Protein AF-U1MNY0-F1 (afdb_monomer_lite)

Foldseek 3Di:
DPLVVVLVVLVVVLVVVVVVLVVVVVVLQVVQQVDWALDQVVNVVVQVVSCVVSVDQFKDKDKDKDWDWDFDDDPDDDDDDPPDDRTDTIIGIHMDIGGDVVSSVVVSVVSPPPPPPDPPPDDDDDDDDDDD

Sequence (132 aa):
MRSSLLKEQAEKRIAQDLDTTEEDLMDAVDQLGDRSFASEEDATEAAAEWLADHDEHCFEIDTDVVETDEKKSRDSPGRLPKDWEPYKTVYKITVTVQRDEEAIETRKQRKSCFVLITTLTHTPTSGVVKMS

Structure (mmCIF, N/CA/C/O backbone):
data_AF-U1MNY0-F1
#
_entry.id   AF-U1MNY0-F1
#
loop_
_atom_site.group_PDB
_atom_site.id
_atom_site.type_symbol
_atom_site.label_atom_id
_atom_site.label_alt_id
_atom_site.label_comp_id
_atom_site.label_asym_id
_atom_site.label_entity_id
_atom_site.label_seq_id
_atom_site.pdbx_PDB_ins_code
_atom_site.Cartn_x
_atom_site.Cartn_y
_atom_site.Cartn_z
_atom_site.occupancy
_atom_site.B_iso_or_equiv
_atom_site.auth_seq_id
_atom_site.auth_comp_id
_atom_site.auth_asym_id
_atom_site.auth_atom_id
_atom_site.pdbx_PDB_model_num
ATOM 1 N N . MET A 1 1 ? -18.973 4.341 37.067 1.00 50.47 1 MET A N 1
ATOM 2 C CA . MET A 1 1 ? -18.396 4.837 35.799 1.00 50.47 1 MET A CA 1
ATOM 3 C C . MET A 1 1 ? -17.542 3.742 35.160 1.00 50.47 1 MET A C 1
ATOM 5 O O . MET A 1 1 ? -16.340 3.723 35.353 1.00 50.47 1 MET A O 1
ATOM 9 N N . ARG A 1 2 ? -18.157 2.761 34.486 1.00 56.03 2 ARG A N 1
ATOM 10 C CA . ARG A 1 2 ? -17.430 1.686 33.769 1.00 56.03 2 ARG A CA 1
ATOM 11 C C . ARG A 1 2 ? -17.539 1.810 32.245 1.00 56.03 2 ARG A C 1
ATOM 13 O O . ARG A 1 2 ? -16.803 1.155 31.527 1.00 56.03 2 ARG A O 1
ATOM 20 N N . SER A 1 3 ? -18.441 2.672 31.773 1.00 57.56 3 SER A N 1
ATOM 21 C CA . SER A 1 3 ? -18.741 2.840 30.351 1.00 57.56 3 SER A CA 1
ATOM 22 C C . SER A 1 3 ? -17.744 3.738 29.618 1.00 57.56 3 SER A C 1
ATOM 24 O O . SER A 1 3 ? -17.539 3.542 28.429 1.00 57.56 3 SER A O 1
ATOM 26 N N . SER A 1 4 ? -17.123 4.704 30.303 1.00 59.91 4 SER A N 1
ATOM 27 C CA . SER A 1 4 ? -16.133 5.613 29.707 1.00 59.91 4 SER A CA 1
ATOM 28 C C . SER A 1 4 ? -14.834 4.883 29.359 1.00 59.91 4 SER A C 1
ATOM 30 O O . SER A 1 4 ? -14.411 4.908 28.212 1.00 59.91 4 SER A O 1
ATOM 32 N N . LEU A 1 5 ? -14.301 4.104 30.306 1.00 62.81 5 LEU A N 1
ATOM 33 C CA . LEU A 1 5 ? -13.069 3.327 30.117 1.00 62.81 5 LEU A CA 1
ATOM 34 C C . LEU A 1 5 ? -13.171 2.290 28.987 1.00 62.81 5 LEU A C 1
ATOM 36 O O . LEU A 1 5 ? -12.207 2.078 28.258 1.00 62.81 5 LEU A O 1
ATOM 40 N N . LEU A 1 6 ? -14.333 1.644 28.829 1.00 65.00 6 LEU A N 1
ATOM 41 C CA . LEU A 1 6 ? -14.560 0.687 27.738 1.00 65.00 6 LEU A CA 1
ATOM 42 C C . LEU A 1 6 ? -14.586 1.378 26.371 1.00 65.00 6 LEU A C 1
ATOM 44 O O . LEU A 1 6 ? -14.104 0.810 25.393 1.00 65.00 6 LEU A O 1
ATOM 48 N N . LYS A 1 7 ? -15.122 2.601 26.313 1.00 63.09 7 LYS A N 1
ATOM 49 C CA . LYS A 1 7 ? -15.196 3.390 25.084 1.00 63.09 7 LYS A CA 1
ATOM 50 C C . LYS A 1 7 ? -13.804 3.856 24.649 1.00 63.09 7 LYS A C 1
ATOM 52 O O . LYS A 1 7 ? -13.407 3.573 23.526 1.00 63.09 7 LYS A O 1
ATOM 57 N N . GLU A 1 8 ? -13.018 4.398 25.578 1.00 69.50 8 GLU A N 1
ATOM 58 C CA . GLU A 1 8 ? -11.641 4.845 25.317 1.00 69.50 8 GLU A CA 1
ATOM 59 C C . GLU A 1 8 ? -10.730 3.701 24.830 1.00 69.50 8 GLU A C 1
ATOM 61 O O . GLU A 1 8 ? -9.919 3.878 23.919 1.00 69.50 8 GLU A O 1
ATOM 66 N N . GLN A 1 9 ? -10.870 2.498 25.401 1.00 72.75 9 GLN A N 1
ATOM 67 C CA . GLN A 1 9 ? -10.103 1.329 24.956 1.00 72.75 9 GLN A CA 1
ATOM 68 C C . GLN A 1 9 ? -10.522 0.835 23.567 1.00 72.75 9 GLN A C 1
ATOM 70 O O . GLN A 1 9 ? -9.669 0.394 22.795 1.00 72.75 9 GLN A O 1
ATOM 75 N N . ALA A 1 10 ? -11.816 0.895 23.241 1.00 69.31 10 ALA A N 1
ATOM 76 C CA . ALA A 1 10 ? -12.310 0.531 21.918 1.00 69.31 10 ALA A CA 1
ATOM 77 C C . ALA A 1 10 ? -11.832 1.529 20.852 1.00 69.31 10 ALA A C 1
ATOM 79 O O . ALA A 1 10 ? -11.368 1.113 19.795 1.00 69.31 10 ALA A O 1
ATOM 80 N N . GLU A 1 11 ? -11.871 2.828 21.154 1.00 73.00 11 GLU A N 1
ATOM 81 C CA . GLU A 1 11 ? -11.394 3.889 20.260 1.00 73.00 11 GLU A CA 1
ATOM 82 C C . GLU A 1 11 ? -9.895 3.765 19.977 1.00 73.00 11 GLU A C 1
ATOM 84 O O . GLU A 1 11 ? -9.494 3.812 18.815 1.00 73.00 11 GLU A O 1
ATOM 89 N N . LYS A 1 12 ? -9.075 3.510 21.007 1.00 76.25 12 LYS A N 1
ATOM 90 C CA . LYS A 1 12 ? -7.637 3.259 20.822 1.00 76.25 12 LYS A CA 1
ATOM 91 C C . LYS A 1 12 ? -7.351 2.046 19.945 1.00 76.25 12 LYS A C 1
ATOM 93 O O . LYS A 1 12 ? -6.463 2.114 19.106 1.00 76.25 12 LYS A O 1
ATOM 98 N N . ARG A 1 13 ? -8.084 0.944 20.136 1.00 77.19 13 ARG A N 1
ATOM 99 C CA . ARG A 1 13 ? -7.906 -0.261 19.314 1.00 77.19 13 ARG A CA 1
ATOM 100 C C . ARG A 1 13 ? -8.268 -0.012 17.859 1.00 77.19 13 ARG A C 1
ATOM 102 O O . ARG A 1 13 ? -7.564 -0.495 16.995 1.00 77.19 13 ARG A O 1
ATOM 109 N N . ILE A 1 14 ? -9.337 0.737 17.595 1.00 76.00 14 ILE A N 1
ATOM 110 C CA . ILE A 1 14 ? -9.735 1.078 16.224 1.00 76.00 14 ILE A CA 1
ATOM 111 C C . ILE A 1 14 ? -8.697 1.991 15.570 1.00 76.00 14 ILE A C 1
ATOM 113 O O . ILE A 1 14 ? -8.370 1.781 14.415 1.00 76.00 14 ILE A O 1
ATOM 117 N N . ALA A 1 15 ? -8.163 2.974 16.299 1.00 77.88 15 ALA A N 1
ATOM 118 C CA . ALA A 1 15 ? -7.110 3.836 15.769 1.00 77.88 15 ALA A CA 1
ATOM 119 C C . ALA A 1 15 ? -5.836 3.045 15.434 1.00 77.88 15 ALA A C 1
ATOM 121 O O . ALA A 1 15 ? -5.279 3.237 14.366 1.00 77.88 15 ALA A O 1
ATOM 122 N N . GLN A 1 16 ? -5.416 2.134 16.318 1.00 82.50 16 GLN A N 1
ATOM 123 C CA . GLN A 1 16 ? -4.242 1.292 16.081 1.00 82.50 16 GLN A CA 1
ATOM 124 C C . GLN A 1 16 ? -4.449 0.307 14.922 1.00 82.50 16 GLN A C 1
ATOM 126 O O . GLN A 1 16 ? -3.541 0.110 14.135 1.00 82.50 16 GLN A O 1
ATOM 131 N N . ASP A 1 17 ? -5.642 -0.278 14.805 1.00 81.44 17 ASP A N 1
ATOM 132 C CA . ASP A 1 17 ? -6.023 -1.153 13.688 1.00 81.44 17 ASP A CA 1
ATOM 133 C C . ASP A 1 17 ? -5.928 -0.407 12.346 1.00 81.44 17 ASP A C 1
ATOM 135 O O . ASP A 1 17 ? -5.346 -0.926 11.409 1.00 81.44 17 ASP A O 1
ATOM 139 N N . LEU A 1 18 ? -6.415 0.840 12.281 1.00 79.44 18 LEU A N 1
ATOM 140 C CA . LEU A 1 18 ? -6.321 1.681 11.079 1.00 79.44 18 LEU A CA 1
ATOM 141 C C . LEU A 1 18 ? -4.884 2.093 10.740 1.00 79.44 18 LEU A C 1
ATOM 143 O O . LEU A 1 18 ? -4.549 2.188 9.567 1.00 79.44 18 LEU A O 1
ATOM 147 N N . ASP A 1 19 ? -4.065 2.375 11.751 1.00 82.69 19 ASP A N 1
ATOM 148 C CA . ASP A 1 19 ? -2.655 2.738 11.577 1.00 82.69 19 ASP A CA 1
ATOM 149 C C . ASP A 1 19 ? -1.866 1.560 10.993 1.00 82.69 19 ASP A C 1
ATOM 151 O O . ASP A 1 19 ? -1.229 1.701 9.958 1.00 82.69 19 ASP A O 1
ATOM 155 N N . THR A 1 20 ? -2.026 0.366 11.574 1.00 85.06 20 THR A N 1
ATOM 156 C CA . THR A 1 20 ? -1.392 -0.856 11.064 1.00 85.06 20 THR A CA 1
ATOM 157 C C . THR A 1 20 ? -1.873 -1.208 9.658 1.00 85.06 20 THR A C 1
ATOM 159 O O . THR A 1 20 ? -1.051 -1.500 8.802 1.00 85.06 20 THR A O 1
ATOM 162 N N . THR A 1 21 ? -3.180 -1.134 9.385 1.00 82.38 21 THR A N 1
ATOM 163 C CA . THR A 1 21 ? -3.699 -1.375 8.029 1.00 82.38 21 THR A CA 1
ATOM 164 C C . THR A 1 21 ? -3.140 -0.379 7.013 1.00 82.38 21 THR A C 1
ATOM 166 O O . THR A 1 21 ? -2.833 -0.767 5.892 1.00 82.38 21 THR A O 1
ATOM 169 N N . GLU A 1 22 ? -2.994 0.895 7.384 1.00 82.38 22 GLU A N 1
ATOM 170 C CA . GLU A 1 22 ? -2.383 1.897 6.509 1.00 82.38 22 GLU A CA 1
ATOM 171 C C . GLU A 1 22 ? -0.906 1.587 6.231 1.00 82.38 22 GLU A C 1
ATOM 173 O O . GLU A 1 22 ? -0.488 1.677 5.079 1.00 82.38 22 GLU A O 1
ATOM 178 N N . GLU A 1 23 ? -0.136 1.189 7.248 1.00 85.12 23 GLU A N 1
ATOM 179 C CA . GLU A 1 23 ? 1.258 0.762 7.069 1.00 85.12 23 GLU A CA 1
ATOM 180 C C . GLU A 1 23 ? 1.362 -0.459 6.138 1.00 85.12 23 GLU A C 1
ATOM 182 O O . GLU A 1 23 ? 2.121 -0.413 5.173 1.00 85.12 23 GLU A O 1
ATOM 187 N N . ASP A 1 24 ? 0.555 -1.506 6.356 1.00 86.56 24 ASP A N 1
ATOM 188 C CA . ASP A 1 24 ? 0.513 -2.695 5.489 1.00 86.56 24 ASP A CA 1
ATOM 189 C C . ASP A 1 24 ? 0.160 -2.333 4.032 1.00 86.56 24 ASP A C 1
ATOM 191 O O . ASP A 1 24 ? 0.775 -2.846 3.093 1.00 86.56 24 ASP A O 1
ATOM 195 N N . LEU A 1 25 ? -0.794 -1.414 3.826 1.00 84.00 25 LEU A N 1
ATOM 196 C CA . LEU A 1 25 ? -1.143 -0.911 2.495 1.00 84.00 25 LEU A CA 1
ATOM 197 C C . LEU A 1 25 ? 0.030 -0.160 1.858 1.00 84.00 25 LEU A C 1
ATOM 199 O O . LEU A 1 25 ? 0.336 -0.405 0.695 1.00 84.00 25 LEU A O 1
ATOM 203 N N . MET A 1 26 ? 0.712 0.722 2.593 1.00 83.69 26 MET A N 1
ATOM 204 C CA . MET A 1 26 ? 1.880 1.447 2.077 1.00 83.69 26 MET A CA 1
ATOM 205 C C . MET A 1 26 ? 3.023 0.499 1.691 1.00 83.69 26 MET A C 1
ATOM 207 O O . MET A 1 26 ? 3.619 0.678 0.630 1.00 83.69 26 MET A O 1
ATOM 211 N N . ASP A 1 27 ? 3.295 -0.529 2.496 1.00 87.31 27 ASP A N 1
ATOM 212 C CA . ASP A 1 27 ? 4.285 -1.569 2.187 1.00 87.31 27 ASP A CA 1
ATOM 213 C C . ASP A 1 27 ? 3.891 -2.382 0.940 1.00 87.31 27 ASP A C 1
ATOM 215 O O . ASP A 1 27 ? 4.733 -2.718 0.102 1.00 87.31 27 ASP A O 1
ATOM 219 N N . ALA A 1 28 ? 2.606 -2.706 0.777 1.00 84.94 28 ALA A N 1
ATOM 220 C CA . ALA A 1 28 ? 2.102 -3.387 -0.414 1.00 84.94 28 ALA A CA 1
ATOM 221 C C . ALA A 1 28 ? 2.199 -2.501 -1.670 1.00 84.94 28 ALA A C 1
ATOM 223 O O . ALA A 1 28 ? 2.570 -2.990 -2.741 1.00 84.94 28 ALA A O 1
ATOM 224 N N . VAL A 1 29 ? 1.927 -1.199 -1.534 1.00 85.75 29 VAL A N 1
ATOM 225 C CA . VAL A 1 29 ? 2.085 -0.201 -2.600 1.00 85.75 29 VAL A CA 1
ATOM 226 C C . VAL A 1 29 ? 3.546 -0.054 -3.013 1.00 85.75 29 VAL A C 1
ATOM 228 O O . VAL A 1 29 ? 3.829 -0.042 -4.209 1.00 85.75 29 VAL A O 1
ATOM 231 N N . ASP A 1 30 ? 4.480 0.011 -2.063 1.00 85.00 30 ASP A N 1
ATOM 232 C CA . ASP A 1 30 ? 5.916 0.103 -2.359 1.00 85.00 30 ASP A CA 1
ATOM 233 C C . ASP A 1 30 ? 6.394 -1.128 -3.147 1.00 85.00 30 ASP A C 1
ATOM 235 O O . ASP A 1 30 ? 7.020 -1.008 -4.203 1.00 85.00 30 ASP A O 1
ATOM 239 N N . GLN A 1 31 ? 5.971 -2.324 -2.722 1.00 86.62 31 GLN A N 1
ATOM 240 C CA . GLN A 1 31 ? 6.253 -3.575 -3.430 1.00 86.62 31 GLN A CA 1
ATOM 241 C C . GLN A 1 31 ? 5.642 -3.641 -4.835 1.00 86.62 31 GLN A C 1
ATOM 243 O O . GLN A 1 31 ? 6.177 -4.347 -5.697 1.00 86.62 31 GLN A O 1
ATOM 248 N N . LEU A 1 32 ? 4.513 -2.968 -5.069 1.00 85.88 32 LEU A N 1
ATOM 249 C CA . LEU A 1 32 ? 3.892 -2.873 -6.387 1.00 85.88 32 LEU A CA 1
ATOM 250 C C . LEU A 1 32 ? 4.607 -1.836 -7.266 1.00 85.88 32 LEU A C 1
ATOM 252 O O . LEU A 1 32 ? 4.846 -2.104 -8.441 1.00 85.88 32 LEU A O 1
ATOM 256 N N . GLY A 1 33 ? 5.000 -0.694 -6.696 1.00 80.81 33 GLY A N 1
ATOM 257 C CA . GLY A 1 33 ? 5.687 0.398 -7.392 1.00 80.81 33 GLY A CA 1
ATOM 258 C C . GLY A 1 33 ? 7.146 0.100 -7.758 1.00 80.81 33 GLY A C 1
ATOM 259 O O . GLY A 1 33 ? 7.663 0.649 -8.737 1.00 80.81 33 GLY A O 1
ATOM 260 N N . ASP A 1 34 ? 7.814 -0.798 -7.027 1.00 85.88 34 ASP A N 1
ATOM 261 C CA . ASP A 1 34 ? 9.149 -1.292 -7.396 1.00 85.88 34 ASP A CA 1
ATOM 262 C C . ASP A 1 34 ? 9.102 -2.172 -8.661 1.00 85.88 34 ASP A C 1
ATOM 264 O O . ASP A 1 34 ? 10.071 -2.263 -9.425 1.00 85.88 34 ASP A O 1
ATOM 268 N N . ARG A 1 35 ? 7.938 -2.771 -8.956 1.00 84.69 35 ARG A N 1
ATOM 269 C CA . ARG A 1 35 ? 7.738 -3.556 -10.178 1.00 84.69 35 ARG A CA 1
ATOM 270 C C . ARG A 1 35 ? 7.639 -2.627 -11.383 1.00 84.69 35 ARG A C 1
ATOM 272 O O . ARG A 1 35 ? 6.947 -1.613 -11.385 1.00 84.69 35 ARG A O 1
ATOM 279 N N . SER A 1 36 ? 8.343 -3.008 -12.444 1.00 85.81 36 SER A N 1
ATOM 280 C CA . SER A 1 36 ? 8.262 -2.345 -13.742 1.00 85.81 36 SER A CA 1
ATOM 281 C C . SER A 1 36 ? 7.751 -3.327 -14.781 1.00 85.81 36 SER A C 1
ATOM 283 O O . SER A 1 36 ? 8.244 -4.452 -14.886 1.00 85.81 36 SER A O 1
ATOM 285 N N . PHE A 1 37 ? 6.769 -2.881 -15.548 1.00 87.19 37 PHE A N 1
ATOM 286 C CA . PHE A 1 37 ? 6.098 -3.671 -16.563 1.00 87.19 37 PHE A CA 1
ATOM 287 C C . PHE A 1 37 ? 6.588 -3.247 -17.946 1.00 87.19 37 PHE A C 1
ATOM 289 O O . PHE A 1 37 ? 6.968 -2.094 -18.182 1.00 87.19 37 PHE A O 1
ATOM 296 N N . ALA A 1 38 ? 6.614 -4.204 -18.871 1.00 85.00 38 ALA A N 1
ATOM 297 C CA . ALA A 1 38 ? 7.045 -3.955 -20.244 1.00 85.00 38 ALA A CA 1
ATOM 298 C C . ALA A 1 38 ? 5.942 -3.308 -21.099 1.00 85.00 38 ALA A C 1
ATOM 300 O O . ALA A 1 38 ? 6.235 -2.797 -22.179 1.00 85.00 38 ALA A O 1
ATOM 301 N N . SER A 1 39 ? 4.690 -3.345 -20.634 1.00 85.81 39 SER A N 1
ATOM 302 C CA . SER A 1 39 ? 3.524 -2.813 -21.335 1.00 85.81 39 SER A CA 1
ATOM 303 C C . SER A 1 39 ? 2.507 -2.224 -20.354 1.00 85.81 39 SER A C 1
ATOM 305 O O . SER A 1 39 ? 2.437 -2.652 -19.203 1.00 85.81 39 SER A O 1
ATOM 307 N N . GLU A 1 40 ? 1.716 -1.261 -20.825 1.00 87.44 40 GLU A N 1
ATOM 308 C CA . GLU A 1 40 ? 0.641 -0.615 -20.063 1.00 87.44 40 GLU A CA 1
ATOM 309 C C . GLU A 1 40 ? -0.462 -1.604 -19.656 1.00 87.44 40 GLU A C 1
ATOM 311 O O . GLU A 1 40 ? -0.961 -1.553 -18.534 1.00 87.44 40 GLU A O 1
ATOM 316 N N . GLU A 1 41 ? -0.819 -2.528 -20.552 1.00 88.62 41 GLU A N 1
ATOM 317 C CA . GLU A 1 41 ? -1.885 -3.514 -20.329 1.00 88.62 41 GLU A CA 1
ATOM 318 C C . GLU A 1 41 ? -1.541 -4.459 -19.166 1.00 88.62 41 GLU A C 1
ATOM 320 O O . GLU A 1 41 ? -2.362 -4.682 -18.283 1.00 88.62 41 GLU A O 1
ATOM 325 N N . ASP A 1 42 ? -0.288 -4.915 -19.114 1.00 89.12 42 ASP A N 1
ATOM 326 C CA . ASP A 1 42 ? 0.268 -5.771 -18.055 1.00 89.12 42 ASP A CA 1
ATOM 327 C C . ASP A 1 42 ? 0.286 -5.043 -16.698 1.00 89.12 42 ASP A C 1
ATOM 329 O O . ASP A 1 42 ? -0.088 -5.603 -15.668 1.00 89.12 42 ASP A O 1
ATOM 333 N N . ALA A 1 43 ? 0.636 -3.751 -16.702 1.00 87.25 43 ALA A N 1
ATOM 334 C CA . ALA A 1 43 ? 0.573 -2.917 -15.505 1.00 87.25 43 ALA A CA 1
ATOM 335 C C . ALA A 1 43 ? -0.872 -2.685 -15.036 1.00 87.25 43 ALA A C 1
ATOM 337 O O . ALA A 1 43 ? -1.141 -2.695 -13.838 1.00 87.25 43 ALA A O 1
ATOM 338 N N . THR A 1 44 ? -1.808 -2.490 -15.965 1.00 87.94 44 THR A N 1
ATOM 339 C CA . THR A 1 44 ? -3.221 -2.247 -15.644 1.00 87.94 44 THR A CA 1
ATOM 340 C C . THR A 1 44 ? -3.886 -3.503 -15.085 1.00 87.94 44 THR A C 1
ATOM 342 O O . THR A 1 44 ? -4.631 -3.414 -14.112 1.00 87.94 44 THR A O 1
ATOM 345 N N . GLU A 1 45 ? -3.601 -4.677 -15.655 1.00 89.44 45 GLU A N 1
ATOM 346 C CA . GLU A 1 45 ? -4.096 -5.958 -15.139 1.00 89.44 45 GLU A CA 1
ATOM 347 C C . GLU A 1 45 ? -3.575 -6.213 -13.719 1.00 89.44 45 GLU A C 1
ATOM 349 O O . GLU A 1 45 ? -4.368 -6.434 -12.803 1.00 89.44 45 GLU A O 1
ATOM 354 N N . ALA A 1 46 ? -2.265 -6.055 -13.503 1.00 87.94 46 ALA A N 1
ATOM 355 C CA . ALA A 1 46 ? -1.667 -6.209 -12.181 1.00 87.94 46 ALA A CA 1
ATOM 356 C C . ALA A 1 46 ? -2.203 -5.188 -11.158 1.00 87.94 46 ALA A C 1
ATOM 358 O O . ALA A 1 46 ? -2.391 -5.532 -9.990 1.00 87.94 46 ALA A O 1
ATOM 359 N N . ALA A 1 47 ? -2.473 -3.946 -11.578 1.00 87.19 47 ALA A N 1
ATOM 360 C CA . ALA A 1 47 ? -3.086 -2.927 -10.728 1.00 87.19 47 ALA A CA 1
ATOM 361 C C . ALA A 1 47 ? -4.516 -3.311 -10.322 1.00 87.19 47 ALA A C 1
ATOM 363 O O . ALA A 1 47 ? -4.874 -3.200 -9.150 1.00 87.19 47 ALA A O 1
ATOM 364 N N . ALA A 1 48 ? -5.316 -3.813 -11.267 1.00 86.38 48 ALA A N 1
ATOM 365 C CA . ALA A 1 48 ? -6.685 -4.247 -11.012 1.00 86.38 48 ALA A CA 1
ATOM 366 C C . ALA A 1 48 ? -6.744 -5.468 -10.080 1.00 86.38 48 ALA A C 1
ATOM 368 O O . ALA A 1 48 ? -7.577 -5.507 -9.174 1.00 86.38 48 ALA A O 1
ATOM 369 N N . GLU A 1 49 ? -5.854 -6.448 -10.268 1.00 88.50 49 GLU A N 1
ATOM 370 C CA . GLU A 1 49 ? -5.735 -7.595 -9.361 1.00 88.50 49 GLU A CA 1
ATOM 371 C C . GLU A 1 49 ? -5.328 -7.159 -7.951 1.00 88.50 49 GLU A C 1
ATOM 373 O O . GLU A 1 49 ? -5.910 -7.620 -6.970 1.00 88.50 49 GLU A O 1
ATOM 378 N N . TRP A 1 50 ? -4.365 -6.241 -7.844 1.00 88.19 50 TRP A N 1
ATOM 379 C CA . TRP A 1 50 ? -3.915 -5.727 -6.555 1.00 88.19 50 TRP A CA 1
ATOM 380 C C . TRP A 1 50 ? -5.027 -4.965 -5.823 1.00 88.19 50 TRP A C 1
ATOM 382 O O . TRP A 1 50 ? -5.250 -5.215 -4.639 1.00 88.19 50 TRP A O 1
ATOM 392 N N . LEU A 1 51 ? -5.771 -4.109 -6.535 1.00 85.19 51 LEU A N 1
ATOM 393 C CA . LEU A 1 51 ? -6.911 -3.374 -5.985 1.00 85.19 51 LEU A CA 1
ATOM 394 C C . LEU A 1 51 ? -8.010 -4.323 -5.489 1.00 85.19 51 LEU A C 1
ATOM 396 O O . LEU A 1 51 ? -8.576 -4.104 -4.424 1.00 85.19 51 LEU A O 1
ATOM 400 N N . ALA A 1 52 ? -8.289 -5.397 -6.230 1.00 85.00 52 ALA A N 1
ATOM 401 C CA . ALA A 1 52 ? -9.284 -6.390 -5.833 1.00 85.00 52 ALA A CA 1
ATOM 402 C C . ALA A 1 52 ? -8.878 -7.182 -4.575 1.00 85.00 52 ALA A C 1
ATOM 404 O O . ALA A 1 52 ? -9.748 -7.578 -3.799 1.00 85.00 52 ALA A O 1
ATOM 405 N N . ASP A 1 53 ? -7.579 -7.418 -4.374 1.00 83.25 53 ASP A N 1
ATOM 406 C CA . ASP A 1 53 ? -7.042 -8.086 -3.180 1.00 83.25 53 ASP A CA 1
ATOM 407 C C . ASP A 1 53 ? -7.014 -7.151 -1.954 1.00 83.25 53 ASP A C 1
ATOM 409 O O . ASP A 1 53 ? -7.171 -7.610 -0.824 1.00 83.25 53 ASP A O 1
ATOM 413 N N . HIS A 1 54 ? -6.891 -5.837 -2.185 1.00 77.19 54 HIS A N 1
ATOM 414 C CA . HIS A 1 54 ? -6.729 -4.811 -1.149 1.00 77.19 54 HIS A CA 1
ATOM 415 C C . HIS A 1 54 ? -7.949 -3.888 -0.983 1.00 77.19 54 HIS A C 1
ATOM 417 O O . HIS A 1 54 ? -7.795 -2.803 -0.429 1.00 77.19 54 HIS A O 1
ATOM 423 N N . ASP A 1 55 ? -9.154 -4.293 -1.413 1.00 69.31 55 ASP A N 1
ATOM 424 C CA . ASP A 1 55 ? -10.407 -3.533 -1.226 1.00 69.31 55 ASP A CA 1
ATOM 425 C C . ASP A 1 55 ? -10.762 -3.411 0.273 1.00 69.31 55 ASP A C 1
ATOM 427 O O . ASP A 1 55 ? -11.560 -4.157 0.846 1.00 69.31 55 ASP A O 1
ATOM 431 N N . GLU A 1 56 ? -10.104 -2.475 0.952 1.00 69.38 56 GLU A N 1
ATOM 432 C CA . GLU A 1 56 ? -10.309 -2.168 2.358 1.00 69.38 56 GLU A CA 1
ATOM 433 C C . GLU A 1 56 ? -11.404 -1.110 2.485 1.00 69.38 56 GLU A C 1
ATOM 435 O O . GLU A 1 56 ? -11.215 0.062 2.178 1.00 69.38 56 GLU A O 1
ATOM 440 N N . HIS A 1 57 ? -12.551 -1.488 3.051 1.00 63.66 57 HIS A N 1
ATOM 441 C CA . HIS A 1 57 ? -13.713 -0.603 3.197 1.00 63.66 57 HIS A CA 1
ATOM 442 C C . HIS A 1 57 ? -13.475 0.719 3.953 1.00 63.66 57 HIS A C 1
ATOM 444 O O . HIS A 1 57 ? -14.396 1.525 4.014 1.00 63.66 57 HIS A O 1
ATOM 450 N N . CYS A 1 58 ? -12.328 0.919 4.608 1.00 68.62 58 CYS A N 1
ATOM 451 C CA . CYS A 1 58 ? -12.000 2.144 5.348 1.00 68.62 58 CYS A CA 1
ATOM 452 C C . CYS A 1 58 ? -11.064 3.099 4.593 1.00 68.62 58 CYS A C 1
ATOM 454 O O . CYS A 1 58 ? -10.771 4.177 5.116 1.00 68.62 58 CYS A O 1
ATOM 456 N N . PHE A 1 59 ? -10.590 2.709 3.411 1.00 77.19 59 PHE A N 1
ATOM 457 C CA . PHE A 1 59 ? -9.627 3.466 2.627 1.00 77.19 59 PHE A CA 1
ATOM 458 C C . PHE A 1 59 ? -10.097 3.538 1.178 1.00 77.19 59 PHE A C 1
ATOM 460 O O . PHE A 1 59 ? -10.538 2.548 0.604 1.00 77.19 59 PHE A O 1
ATOM 467 N N . GLU A 1 60 ? -10.005 4.722 0.589 1.00 80.12 60 GLU A N 1
ATOM 468 C CA . GLU A 1 60 ? -10.164 4.892 -0.848 1.00 80.12 60 GLU A CA 1
ATOM 469 C C . GLU A 1 60 ? -8.804 4.641 -1.497 1.00 80.12 60 GLU A C 1
ATOM 471 O O . GLU A 1 60 ? -7.808 5.285 -1.151 1.00 80.12 60 GLU A O 1
ATOM 476 N N . ILE A 1 61 ? -8.758 3.664 -2.396 1.00 80.94 61 ILE A N 1
ATOM 477 C CA . ILE A 1 61 ? -7.539 3.233 -3.069 1.00 80.94 61 ILE A CA 1
ATOM 478 C C . ILE A 1 61 ? -7.724 3.478 -4.562 1.00 80.94 61 ILE A C 1
ATOM 480 O O . ILE A 1 61 ? -8.643 2.940 -5.176 1.00 80.94 61 ILE A O 1
ATOM 484 N N . ASP A 1 62 ? -6.839 4.288 -5.131 1.00 81.81 62 ASP A N 1
ATOM 485 C CA . ASP A 1 62 ? -6.816 4.609 -6.556 1.00 81.81 62 ASP A CA 1
ATOM 486 C C . ASP A 1 62 ? -5.493 4.141 -7.169 1.00 81.81 62 ASP A C 1
ATOM 488 O O . ASP A 1 62 ? -4.425 4.356 -6.589 1.00 81.81 62 ASP A O 1
ATOM 492 N N . THR A 1 63 ? -5.560 3.474 -8.320 1.00 83.81 63 THR A N 1
ATOM 493 C CA . THR A 1 63 ? -4.391 2.930 -9.022 1.00 83.81 63 THR A CA 1
ATOM 494 C C . THR A 1 63 ? -4.244 3.584 -10.393 1.00 83.81 63 THR A C 1
ATOM 496 O O . THR A 1 63 ? -5.166 3.508 -11.204 1.00 83.81 63 THR A O 1
ATOM 499 N N . ASP A 1 64 ? -3.069 4.138 -10.684 1.00 85.81 64 ASP A N 1
ATOM 500 C CA . ASP A 1 64 ? -2.748 4.798 -11.953 1.00 85.81 64 ASP A CA 1
ATOM 501 C C . ASP A 1 64 ? -1.463 4.224 -12.567 1.00 85.81 64 ASP A C 1
ATOM 503 O O . ASP A 1 64 ? -0.474 3.980 -11.867 1.00 85.81 64 ASP A O 1
ATOM 507 N N . VAL A 1 65 ? -1.473 3.995 -13.883 1.00 89.31 65 VAL A N 1
ATOM 508 C CA . VAL A 1 65 ? -0.322 3.467 -14.626 1.00 89.31 65 VAL A CA 1
ATOM 509 C C . VAL A 1 65 ? 0.430 4.617 -15.281 1.00 89.31 65 VAL A C 1
ATOM 511 O O . VAL A 1 65 ? -0.063 5.267 -16.199 1.00 89.31 65 VAL A O 1
ATOM 514 N N . VAL A 1 66 ? 1.673 4.819 -14.849 1.00 86.69 66 VAL A N 1
ATOM 515 C CA . VAL A 1 66 ? 2.540 5.894 -15.330 1.00 86.69 66 VAL A CA 1
ATOM 516 C C . VAL A 1 66 ? 3.632 5.326 -16.233 1.00 86.69 66 VAL A C 1
ATOM 518 O O . VAL A 1 66 ? 4.437 4.483 -15.826 1.00 86.69 66 VAL A O 1
ATOM 521 N N . GLU A 1 67 ? 3.698 5.829 -17.465 1.00 88.88 67 GLU A N 1
ATOM 522 C CA . GLU A 1 67 ? 4.821 5.592 -18.375 1.00 88.88 67 GLU A CA 1
ATOM 523 C C . GLU A 1 67 ? 6.058 6.367 -17.894 1.00 88.88 67 GLU A C 1
ATOM 525 O O . GLU A 1 67 ? 6.013 7.580 -17.669 1.00 88.88 67 GLU A O 1
ATOM 530 N N . THR A 1 68 ? 7.185 5.677 -17.716 1.00 82.56 68 THR A N 1
ATOM 531 C CA . THR A 1 68 ? 8.432 6.283 -17.246 1.00 82.56 68 THR A CA 1
ATOM 532 C C . THR A 1 68 ? 9.659 5.711 -17.948 1.00 82.56 68 THR A C 1
ATOM 534 O O . THR A 1 68 ? 9.730 4.529 -18.275 1.00 82.56 68 THR A O 1
ATOM 537 N N . ASP A 1 69 ? 10.668 6.549 -18.164 1.00 82.94 69 ASP A N 1
ATOM 538 C CA . ASP A 1 69 ? 11.929 6.143 -18.775 1.00 82.94 69 ASP A CA 1
ATOM 539 C C . ASP A 1 69 ? 12.966 5.782 -17.707 1.00 82.94 69 ASP A C 1
ATOM 541 O O . ASP A 1 69 ? 13.527 6.640 -17.019 1.00 82.94 69 ASP A O 1
ATOM 545 N N . GLU A 1 70 ? 13.286 4.495 -17.592 1.00 77.69 70 GLU A N 1
ATOM 546 C CA . GLU A 1 70 ? 14.287 4.017 -16.648 1.00 77.69 70 GLU A CA 1
ATOM 547 C C . GLU A 1 70 ? 15.667 3.929 -17.305 1.00 77.69 70 GLU A C 1
ATOM 549 O O . GLU A 1 70 ? 15.859 3.356 -18.385 1.00 77.69 70 GLU A O 1
ATOM 554 N N . LYS A 1 71 ? 16.672 4.487 -16.624 1.00 76.00 71 LYS A N 1
ATOM 555 C CA . LYS A 1 71 ? 18.057 4.439 -17.085 1.00 76.00 71 LYS A CA 1
ATOM 556 C C . LYS A 1 71 ? 18.593 3.015 -16.967 1.00 76.00 71 LYS A C 1
ATOM 558 O O . LYS A 1 71 ? 18.746 2.496 -15.862 1.00 76.00 71 LYS A O 1
ATOM 563 N N . LYS A 1 72 ? 18.975 2.404 -18.090 1.00 68.00 72 LYS A N 1
ATOM 564 C CA . LYS A 1 72 ? 19.633 1.090 -18.075 1.00 68.00 72 LYS A CA 1
ATOM 565 C C . LYS A 1 72 ? 20.963 1.180 -17.322 1.00 68.00 72 LYS A C 1
ATOM 567 O O . LYS A 1 72 ? 21.882 1.889 -17.747 1.00 68.00 72 LYS A O 1
ATOM 572 N N . SER A 1 73 ? 21.072 0.444 -16.214 1.00 55.91 73 SER A N 1
ATOM 573 C CA . SER A 1 73 ? 22.346 0.272 -15.514 1.00 55.91 73 SER A CA 1
ATOM 574 C C . SER A 1 73 ? 23.289 -0.592 -16.355 1.00 55.91 73 SER A C 1
ATOM 576 O O . SER A 1 73 ? 22.870 -1.538 -17.023 1.00 55.91 73 SER A O 1
ATOM 578 N N . ARG A 1 74 ? 24.566 -0.207 -16.402 1.00 59.41 74 ARG A N 1
ATOM 579 C CA . ARG A 1 74 ? 25.548 -0.737 -17.355 1.00 59.41 74 ARG A CA 1
ATOM 580 C C . ARG A 1 74 ? 26.335 -1.872 -16.708 1.00 59.41 74 ARG A C 1
ATOM 582 O O . ARG A 1 74 ? 27.225 -1.611 -15.908 1.00 59.41 74 ARG A O 1
ATOM 589 N N . ASP A 1 75 ? 26.069 -3.107 -17.115 1.00 56.06 75 ASP A N 1
ATOM 590 C CA . ASP A 1 75 ? 26.713 -4.286 -16.514 1.00 56.06 75 ASP A CA 1
ATOM 591 C C . ASP A 1 75 ? 28.148 -4.546 -17.026 1.00 56.06 75 ASP A C 1
ATOM 593 O O . ASP A 1 75 ? 28.857 -5.409 -16.524 1.00 56.06 75 ASP A O 1
ATOM 597 N N . SER A 1 76 ? 28.628 -3.810 -18.041 1.00 52.78 76 SER A N 1
ATOM 598 C CA . SER A 1 76 ? 29.922 -4.110 -18.680 1.00 52.78 76 SER A CA 1
ATOM 599 C C . SER A 1 76 ? 30.878 -2.908 -18.827 1.00 52.78 76 SER A C 1
ATOM 601 O O . SER A 1 76 ? 30.485 -1.823 -19.291 1.00 52.78 76 SER A O 1
ATOM 603 N N . PRO A 1 77 ? 32.174 -3.080 -18.484 1.00 45.62 77 PRO A N 1
ATOM 604 C CA . PRO A 1 77 ? 33.233 -2.137 -18.830 1.00 45.62 77 PRO A CA 1
ATOM 605 C C . PRO A 1 77 ? 33.617 -2.284 -20.316 1.00 45.62 77 PRO A C 1
ATOM 607 O O . PRO A 1 77 ? 34.200 -3.281 -20.726 1.00 45.62 77 PRO A O 1
ATOM 610 N N . GLY A 1 78 ? 33.289 -1.282 -21.142 1.00 60.03 78 GLY A N 1
ATOM 611 C CA . GLY A 1 78 ? 33.604 -1.263 -22.576 1.00 60.03 78 GLY A CA 1
ATOM 612 C C . GLY A 1 78 ? 33.084 -0.012 -23.297 1.00 60.03 78 GLY A C 1
ATOM 613 O O . GLY A 1 78 ? 32.289 0.747 -22.740 1.00 60.03 78 GLY A O 1
ATOM 614 N N . ARG A 1 79 ? 33.563 0.226 -24.531 1.00 56.25 79 ARG A N 1
ATOM 615 C CA .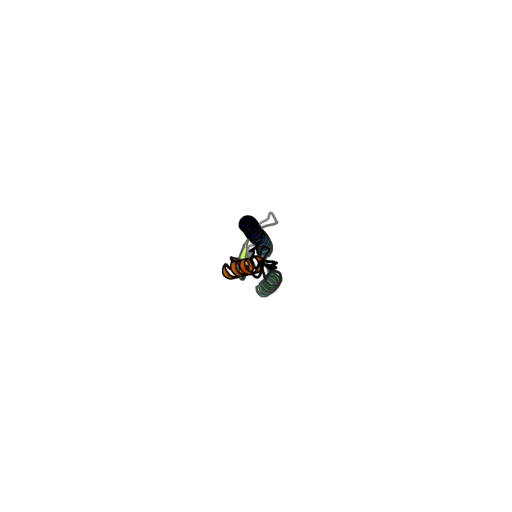 ARG A 1 79 ? 33.128 1.340 -25.398 1.00 56.25 79 ARG A CA 1
ATOM 616 C C . ARG A 1 79 ? 31.650 1.145 -25.755 1.00 56.25 79 ARG A C 1
ATOM 618 O O . ARG A 1 79 ? 31.299 0.125 -26.338 1.00 56.25 79 ARG A O 1
ATOM 625 N N . LEU A 1 80 ? 30.819 2.131 -25.417 1.00 59.50 80 LEU A N 1
ATOM 626 C CA . LEU A 1 80 ? 29.391 2.142 -25.739 1.00 59.50 80 LEU A CA 1
ATOM 627 C C . LEU A 1 80 ? 29.178 1.972 -27.258 1.00 59.50 80 LEU A C 1
ATOM 629 O O . LEU A 1 80 ? 29.873 2.639 -28.037 1.00 59.50 80 LEU A O 1
ATOM 633 N N . PRO A 1 81 ? 28.237 1.112 -27.688 1.00 63.44 81 PRO A N 1
ATOM 634 C CA . PRO A 1 81 ? 27.748 1.102 -29.061 1.00 63.44 81 PRO A CA 1
ATOM 635 C C . PRO A 1 81 ? 27.258 2.498 -29.454 1.00 63.44 81 PRO A C 1
ATOM 637 O O . PRO A 1 81 ? 26.683 3.212 -28.634 1.00 63.44 81 PRO A O 1
ATOM 640 N N . LYS A 1 82 ? 27.480 2.897 -30.710 1.00 59.50 82 LYS A N 1
ATOM 641 C CA . LYS A 1 82 ? 27.104 4.231 -31.211 1.00 59.50 82 LYS A CA 1
ATOM 642 C C . LYS A 1 82 ? 25.586 4.487 -31.185 1.00 59.50 82 LYS A C 1
ATOM 644 O O . LYS A 1 82 ? 25.187 5.642 -31.214 1.00 59.50 82 LYS A O 1
ATOM 649 N N . ASP A 1 83 ? 24.802 3.415 -31.085 1.00 63.94 83 ASP A N 1
ATOM 650 C CA . ASP A 1 83 ? 23.334 3.383 -31.087 1.00 63.94 83 ASP A CA 1
ATOM 651 C C . ASP A 1 83 ? 22.753 2.958 -29.720 1.00 63.94 83 ASP A C 1
ATOM 653 O O . ASP A 1 83 ? 21.656 2.429 -29.624 1.00 63.94 83 ASP A O 1
ATOM 657 N N . TRP A 1 84 ? 23.525 3.088 -28.634 1.00 65.00 84 TRP A N 1
ATOM 658 C CA . TRP A 1 84 ? 23.035 2.707 -27.310 1.00 65.00 84 TRP A CA 1
ATOM 659 C C . TRP A 1 84 ? 22.060 3.753 -26.764 1.00 65.00 84 TRP A C 1
ATOM 661 O O . TRP A 1 84 ? 22.480 4.848 -26.383 1.00 65.00 84 TRP A O 1
ATOM 671 N N . GLU A 1 85 ? 20.787 3.381 -26.658 1.00 65.38 85 GLU A N 1
ATOM 672 C CA . GLU A 1 85 ? 19.761 4.157 -25.964 1.00 65.38 85 GLU A CA 1
ATOM 673 C C . GLU A 1 85 ? 19.889 3.949 -24.442 1.00 65.38 85 GLU A C 1
ATOM 675 O O . GLU A 1 85 ? 19.725 2.833 -23.937 1.00 65.38 85 GLU A O 1
ATOM 680 N N . PRO A 1 86 ? 20.230 5.001 -23.674 1.00 72.81 86 PRO A N 1
ATOM 681 C CA . PRO A 1 86 ? 20.458 4.880 -22.236 1.00 72.81 86 PRO A CA 1
ATOM 682 C C . PRO A 1 86 ? 19.171 4.725 -21.418 1.00 72.81 86 PRO A C 1
ATOM 684 O O . PRO A 1 86 ? 19.261 4.448 -20.220 1.00 72.81 86 PRO A O 1
ATOM 687 N N . TYR A 1 87 ? 18.010 4.876 -22.052 1.00 77.44 87 TYR A N 1
ATOM 688 C CA . TYR A 1 87 ? 16.693 4.851 -21.434 1.00 77.44 87 TYR A CA 1
ATOM 689 C C . TYR A 1 87 ? 15.861 3.716 -22.033 1.00 77.44 87 TYR A C 1
ATOM 691 O O . TYR A 1 87 ? 15.960 3.437 -23.227 1.00 77.44 87 TYR A O 1
ATOM 699 N N . LYS A 1 88 ? 15.090 3.028 -21.190 1.00 81.50 88 LYS A N 1
ATOM 700 C CA . LYS A 1 88 ? 14.011 2.133 -21.615 1.00 81.50 88 LYS A CA 1
ATOM 701 C C . LYS A 1 88 ? 12.696 2.700 -21.096 1.00 81.50 88 LYS A C 1
ATOM 703 O O . LYS A 1 88 ? 12.603 3.006 -19.909 1.00 81.50 88 LYS A O 1
ATOM 708 N N . THR A 1 89 ? 11.698 2.779 -21.958 1.00 85.88 89 THR A N 1
ATOM 709 C CA . THR A 1 89 ? 10.330 3.055 -21.532 1.00 85.88 89 THR A CA 1
ATOM 710 C C . THR A 1 89 ? 9.816 1.841 -20.763 1.00 85.88 89 THR A C 1
ATOM 712 O O . THR A 1 89 ? 9.942 0.703 -21.224 1.00 85.88 89 THR A O 1
ATOM 715 N N . VAL A 1 90 ? 9.328 2.074 -19.554 1.00 88.31 90 VAL A N 1
ATOM 716 C CA . VAL A 1 90 ? 8.712 1.081 -18.677 1.00 88.31 90 VAL A CA 1
ATOM 717 C C . VAL A 1 90 ? 7.440 1.667 -18.089 1.00 88.31 90 VAL A C 1
ATOM 719 O O . VAL A 1 90 ? 7.325 2.876 -17.915 1.00 88.31 90 VAL A O 1
ATOM 722 N N . TYR A 1 91 ? 6.498 0.805 -17.751 1.00 88.38 91 TYR A N 1
ATOM 723 C CA . TYR A 1 91 ? 5.249 1.205 -17.117 1.00 88.38 91 TYR A CA 1
ATOM 724 C C . TYR A 1 91 ? 5.340 0.868 -15.633 1.00 88.38 91 TYR A C 1
ATOM 726 O O . TYR A 1 91 ? 5.762 -0.235 -15.273 1.00 88.38 91 TYR A O 1
ATOM 734 N N . LYS A 1 92 ? 5.011 1.825 -14.767 1.00 88.50 92 LYS A N 1
ATOM 735 C CA . LYS A 1 92 ? 4.977 1.627 -13.315 1.00 88.50 92 LYS A CA 1
ATOM 736 C C . LYS A 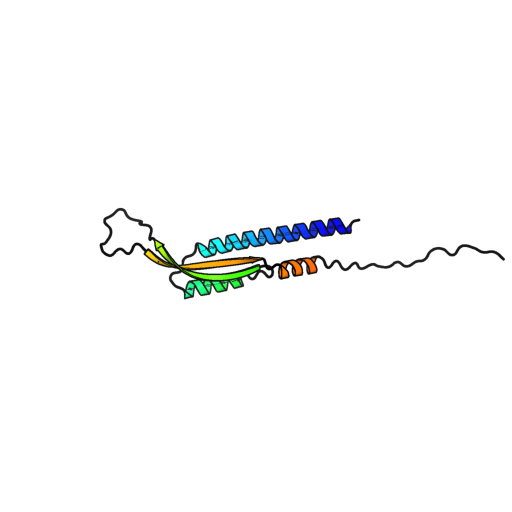1 92 ? 3.584 1.914 -12.795 1.00 88.50 92 LYS A C 1
ATOM 738 O O . LYS A 1 92 ? 2.925 2.837 -13.262 1.00 88.50 92 LYS A O 1
ATOM 743 N N . ILE A 1 93 ? 3.161 1.125 -11.819 1.00 88.75 93 ILE A N 1
ATOM 744 C CA . ILE A 1 93 ? 1.890 1.335 -11.139 1.00 88.75 93 ILE A CA 1
ATOM 745 C C . ILE A 1 93 ? 2.149 2.285 -9.977 1.00 88.75 93 ILE A C 1
ATOM 747 O O . ILE A 1 93 ? 3.075 2.090 -9.190 1.00 88.75 93 ILE A O 1
ATOM 751 N N . THR A 1 94 ? 1.328 3.317 -9.880 1.00 85.44 94 THR A N 1
ATOM 752 C CA . THR A 1 94 ? 1.268 4.216 -8.736 1.00 85.44 94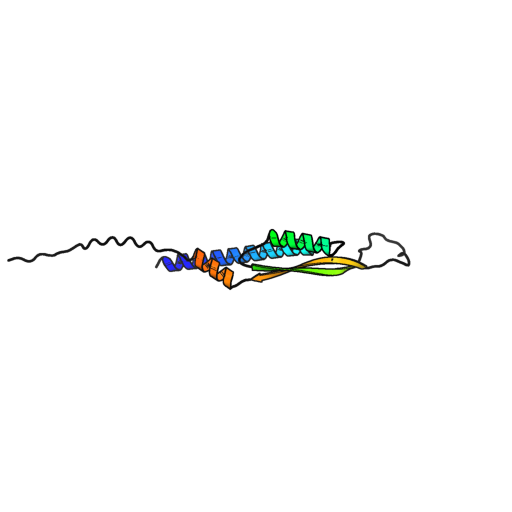 THR A CA 1
ATOM 753 C C . THR A 1 94 ? -0.059 4.001 -8.036 1.00 85.44 94 THR A C 1
ATOM 755 O O . THR A 1 94 ? -1.091 3.847 -8.683 1.00 85.44 94 THR A O 1
ATOM 758 N N . VAL A 1 95 ? -0.032 3.946 -6.709 1.00 84.62 95 VAL A N 1
ATOM 759 C CA . VAL A 1 95 ? -1.240 3.773 -5.908 1.00 84.62 95 VAL A CA 1
ATOM 760 C C . VAL A 1 95 ? -1.343 4.932 -4.938 1.00 84.62 95 VAL A C 1
ATOM 762 O O . VAL A 1 95 ? -0.383 5.256 -4.237 1.00 84.62 95 VAL A O 1
ATOM 765 N N . THR A 1 96 ? -2.518 5.543 -4.892 1.00 82.31 96 THR A N 1
ATOM 766 C CA . THR A 1 96 ? -2.858 6.580 -3.926 1.00 82.31 96 THR A CA 1
ATOM 767 C C . THR A 1 96 ? -3.837 6.000 -2.919 1.00 82.31 96 THR A C 1
ATOM 769 O O . THR A 1 96 ? -4.926 5.571 -3.288 1.00 82.31 96 THR A O 1
ATOM 772 N N . VAL A 1 97 ? -3.452 6.002 -1.643 1.00 80.62 97 VAL A N 1
ATOM 773 C CA . VAL A 1 97 ? -4.304 5.556 -0.534 1.00 80.62 97 VAL A CA 1
ATOM 774 C C . VAL A 1 97 ? -4.775 6.783 0.239 1.00 80.62 97 VAL A C 1
ATOM 776 O O . VAL A 1 97 ? -3.959 7.577 0.712 1.00 80.62 97 VAL A O 1
ATOM 779 N N . GLN A 1 98 ? -6.088 6.949 0.369 1.00 77.75 98 GLN A N 1
ATOM 780 C CA . GLN A 1 98 ? -6.710 8.014 1.151 1.00 77.75 98 GLN A CA 1
ATOM 781 C C . GLN A 1 98 ? -7.609 7.431 2.241 1.00 77.75 98 GLN A C 1
ATOM 783 O O . GLN A 1 98 ? -8.298 6.434 2.048 1.00 77.75 98 GLN A O 1
ATOM 788 N N . ARG A 1 99 ? -7.608 8.061 3.420 1.00 75.44 99 ARG A N 1
ATOM 789 C CA . ARG A 1 99 ? -8.495 7.673 4.522 1.00 75.44 99 ARG A CA 1
ATOM 790 C C . ARG A 1 99 ? -9.905 8.174 4.255 1.00 75.44 99 ARG A C 1
ATOM 792 O O . ARG A 1 99 ? -10.117 9.384 4.206 1.00 75.44 99 ARG A O 1
ATOM 799 N N . ASP A 1 100 ? -10.859 7.254 4.186 1.00 77.12 100 ASP A N 1
ATOM 800 C CA . ASP A 1 100 ? -12.270 7.606 4.099 1.00 77.12 100 ASP A CA 1
ATOM 801 C C . ASP A 1 100 ? -12.834 7.817 5.515 1.00 77.12 100 ASP A C 1
ATOM 803 O O . ASP A 1 100 ? -13.086 6.877 6.280 1.00 77.12 100 ASP A O 1
ATOM 807 N N . GLU A 1 101 ? -12.967 9.086 5.911 1.00 71.06 101 GLU A N 1
ATOM 808 C CA . GLU A 1 101 ? -13.431 9.446 7.253 1.00 71.06 101 GLU A CA 1
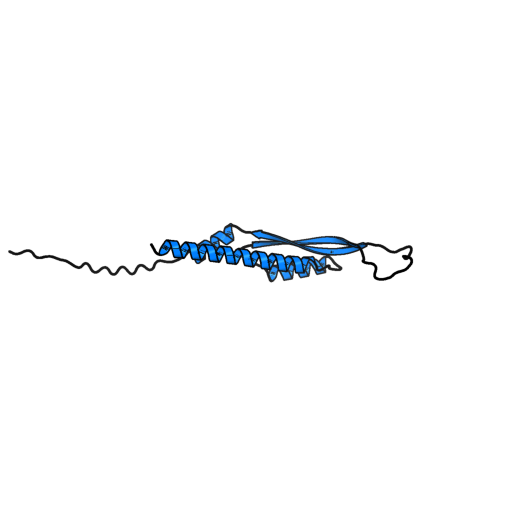ATOM 809 C C . GLU A 1 101 ? -14.855 8.923 7.527 1.00 71.06 101 GLU A C 1
ATOM 811 O O . GLU A 1 101 ? -15.133 8.472 8.643 1.00 71.06 101 GLU A O 1
ATOM 816 N N . GLU A 1 102 ? -15.735 8.884 6.519 1.00 70.00 102 GLU A N 1
ATOM 817 C CA . GLU A 1 102 ? -17.118 8.404 6.653 1.00 70.00 102 GLU A CA 1
ATOM 818 C C . GLU A 1 102 ? -17.187 6.895 6.943 1.00 70.00 102 GLU A C 1
ATOM 820 O O . GLU A 1 102 ? -17.960 6.432 7.798 1.00 70.00 102 GLU A O 1
ATOM 825 N N . ALA A 1 103 ? -16.345 6.101 6.289 1.00 69.19 103 ALA A N 1
ATOM 826 C CA . ALA A 1 103 ? -16.226 4.673 6.516 1.00 69.19 103 ALA A CA 1
ATOM 827 C C . ALA A 1 103 ? -15.596 4.358 7.877 1.00 69.19 103 ALA A C 1
ATOM 829 O O . ALA A 1 103 ? -16.059 3.454 8.591 1.00 69.19 103 ALA A O 1
ATOM 830 N N . ILE A 1 104 ? -14.588 5.134 8.289 1.00 69.44 104 ILE A N 1
ATOM 831 C CA . ILE A 1 104 ? -13.984 5.044 9.624 1.00 69.44 104 ILE A CA 1
ATOM 832 C C . ILE A 1 104 ? -15.032 5.350 10.703 1.00 69.44 104 ILE A C 1
ATOM 834 O O . ILE A 1 104 ? -15.152 4.608 11.690 1.00 69.44 104 ILE A O 1
ATOM 83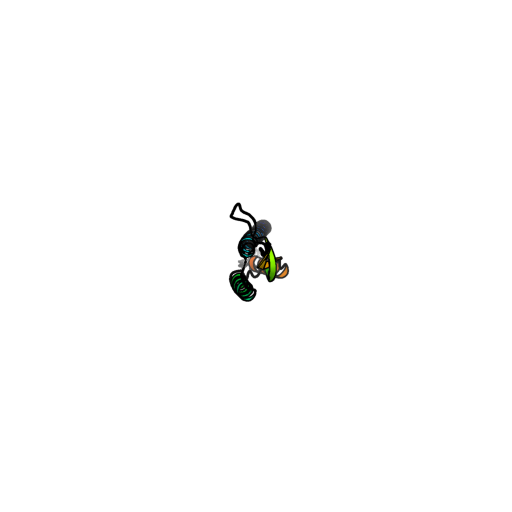8 N N . GLU A 1 105 ? -15.832 6.401 10.521 1.00 66.00 105 GLU A N 1
ATOM 839 C CA . GLU A 1 105 ? -16.927 6.742 11.427 1.00 66.00 105 GLU A CA 1
ATOM 840 C C . GLU A 1 105 ? -18.006 5.657 11.454 1.00 66.00 105 GLU A C 1
ATOM 842 O O . GLU A 1 105 ? -18.463 5.268 12.533 1.00 66.00 105 GLU A O 1
ATOM 847 N N . THR A 1 106 ? -18.361 5.081 10.307 1.00 67.56 106 THR A N 1
ATOM 848 C CA . THR A 1 106 ? -19.322 3.971 10.222 1.00 67.56 106 THR A CA 1
ATOM 849 C C . THR A 1 106 ? -18.820 2.727 10.961 1.00 67.56 106 THR A C 1
ATOM 851 O O . THR A 1 106 ? -19.570 2.090 11.715 1.00 67.56 106 THR A O 1
ATOM 854 N N . ARG A 1 107 ? -17.532 2.385 10.824 1.00 66.44 107 ARG A N 1
ATOM 855 C CA . ARG A 1 107 ? -16.896 1.268 11.543 1.00 66.44 107 ARG A CA 1
ATOM 856 C C . ARG A 1 107 ? -16.851 1.528 13.050 1.00 66.44 107 ARG A C 1
ATOM 858 O O . ARG A 1 107 ? -17.158 0.618 13.830 1.00 66.44 107 ARG A O 1
ATOM 865 N N . LYS A 1 108 ? -16.553 2.764 13.472 1.00 66.56 108 LYS A N 1
ATOM 866 C CA . LYS A 1 108 ? -16.648 3.194 14.878 1.00 66.56 108 LYS A CA 1
ATOM 867 C C . LYS A 1 108 ? -18.073 3.069 15.410 1.00 66.56 108 LYS A C 1
ATOM 869 O O . LYS A 1 108 ? -18.260 2.497 16.483 1.00 66.56 108 LYS A O 1
ATOM 874 N N . GLN A 1 109 ? -19.078 3.528 14.667 1.00 60.94 109 GLN A N 1
ATOM 875 C CA . GLN A 1 109 ? -20.485 3.447 15.068 1.00 60.94 109 GLN A CA 1
ATOM 876 C C . GLN A 1 109 ? -20.965 1.994 15.200 1.00 60.94 109 GLN A C 1
ATOM 878 O O . GLN A 1 109 ? -21.602 1.650 16.197 1.00 60.94 109 GLN A O 1
ATOM 883 N N . ARG A 1 110 ? -20.590 1.109 14.265 1.00 62.00 110 ARG A N 1
ATOM 884 C CA . ARG A 1 110 ? -20.891 -0.333 14.342 1.00 62.00 110 ARG A CA 1
ATOM 885 C C . ARG A 1 110 ? -20.250 -0.998 15.562 1.00 62.00 110 ARG A C 1
ATOM 887 O O . ARG A 1 110 ? -20.949 -1.676 16.311 1.00 62.00 110 ARG A O 1
ATOM 894 N N . LYS A 1 111 ? -18.949 -0.782 15.802 1.00 59.12 111 LYS A N 1
ATOM 895 C CA . LYS A 1 111 ? -18.240 -1.344 16.972 1.00 59.12 111 LYS A CA 1
ATOM 896 C C . LYS A 1 111 ? -18.701 -0.717 18.301 1.00 59.12 111 LYS A C 1
ATOM 898 O O . LYS A 1 111 ? -18.629 -1.371 19.337 1.00 59.12 111 LYS A O 1
ATOM 903 N N . SER A 1 112 ? -19.208 0.519 18.278 1.00 48.97 112 SER A N 1
ATOM 904 C CA . SER A 1 112 ? -19.754 1.227 19.445 1.00 48.97 112 SER A CA 1
ATOM 905 C C . SER A 1 112 ? -21.231 0.909 19.734 1.00 48.97 112 SER A C 1
ATOM 907 O O . SER A 1 112 ? -21.759 1.418 20.729 1.00 48.97 112 SER A O 1
ATOM 909 N N . CYS A 1 113 ? -21.909 0.081 18.929 1.00 49.38 113 CYS A N 1
ATOM 910 C CA . CYS A 1 113 ? -23.288 -0.348 19.176 1.00 49.38 113 CYS A CA 1
ATOM 911 C C . CYS A 1 113 ? -23.349 -1.375 20.323 1.00 49.38 113 CYS A C 1
ATOM 913 O O . CYS A 1 113 ? -23.627 -2.559 20.146 1.00 49.38 113 CYS A O 1
ATOM 915 N N . PHE A 1 114 ? -23.055 -0.915 21.537 1.00 47.22 114 PHE A N 1
ATOM 916 C CA . P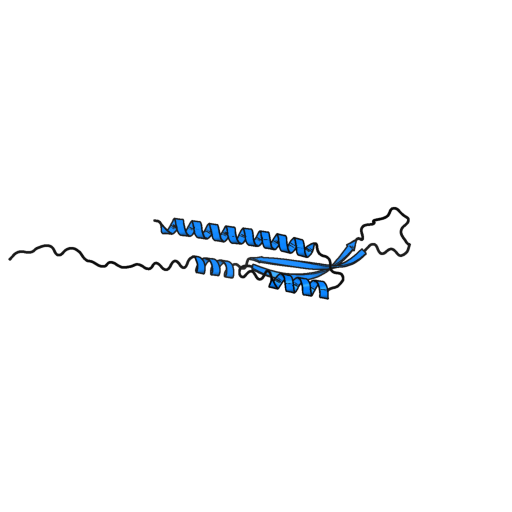HE A 1 114 ? -23.288 -1.664 22.760 1.00 47.22 114 PHE A CA 1
ATOM 917 C C . PHE A 1 114 ? -24.769 -1.505 23.120 1.00 47.22 114 PHE A C 1
ATOM 919 O O . PHE A 1 114 ? -25.156 -0.556 23.804 1.00 47.22 114 PHE A O 1
ATOM 926 N N . VAL A 1 115 ? -25.626 -2.401 22.621 1.00 44.03 115 VAL A N 1
ATOM 927 C CA . VAL A 1 115 ? -27.031 -2.439 23.045 1.00 44.03 115 VAL A CA 1
ATOM 928 C C . VAL A 1 115 ? -27.054 -2.853 24.513 1.00 44.03 115 VAL A C 1
ATOM 930 O O . VAL A 1 115 ? -26.828 -4.009 24.866 1.00 44.03 115 VAL A O 1
ATOM 933 N N . LEU A 1 116 ? -27.295 -1.878 25.386 1.00 43.69 116 LEU A N 1
ATOM 934 C CA . LEU A 1 116 ? -27.490 -2.101 26.809 1.00 43.69 116 LEU A CA 1
ATOM 935 C C . LEU A 1 116 ? -28.824 -2.851 26.984 1.00 43.69 116 LEU A C 1
ATOM 937 O O . LEU A 1 116 ? -29.885 -2.233 27.055 1.00 43.69 116 LEU A O 1
ATOM 941 N N . ILE A 1 117 ? -28.801 -4.186 27.032 1.00 43.50 117 ILE A N 1
ATOM 942 C CA . ILE A 1 117 ? -29.966 -4.967 27.471 1.00 43.50 117 ILE A CA 1
ATOM 943 C C . ILE A 1 117 ? -30.096 -4.747 28.981 1.00 43.50 117 ILE A C 1
ATOM 945 O O . ILE A 1 117 ? -29.529 -5.467 29.799 1.00 43.50 117 ILE A O 1
ATOM 949 N N . THR A 1 118 ? -30.803 -3.688 29.366 1.00 40.81 118 THR A N 1
ATOM 950 C CA . THR A 1 118 ? -31.191 -3.437 30.755 1.00 40.81 118 THR A CA 1
ATOM 951 C C . THR A 1 118 ? -32.330 -4.396 31.103 1.00 40.81 118 THR A C 1
ATOM 953 O O . THR A 1 118 ? -33.493 -4.139 30.787 1.00 40.81 118 THR A O 1
ATOM 956 N N . THR A 1 119 ? -32.019 -5.508 31.771 1.00 46.25 119 THR A N 1
ATOM 957 C CA . THR A 1 119 ? -33.034 -6.294 32.479 1.00 46.25 119 THR A CA 1
ATOM 958 C C . THR A 1 119 ? -33.492 -5.490 33.696 1.00 46.25 119 THR A C 1
ATOM 960 O O . THR A 1 119 ? -32.838 -5.498 34.739 1.00 46.25 119 THR A O 1
ATOM 963 N N . LEU A 1 120 ? -34.602 -4.762 33.563 1.00 49.09 120 LEU A N 1
ATOM 964 C CA . LEU A 1 120 ? -35.285 -4.128 34.688 1.00 49.09 120 LEU A CA 1
ATOM 965 C C . LEU A 1 120 ? -35.849 -5.225 35.601 1.00 49.09 120 LEU A C 1
ATOM 967 O O . LEU A 1 120 ? -36.964 -5.701 35.402 1.00 49.09 120 LEU A O 1
ATOM 971 N N . THR A 1 121 ? -35.100 -5.626 36.628 1.00 49.31 121 THR A N 1
ATOM 972 C CA . THR A 1 121 ? -35.671 -6.343 37.773 1.00 49.31 121 THR A CA 1
ATOM 973 C C . THR A 1 121 ? -36.472 -5.344 38.605 1.00 49.31 121 THR A C 1
ATOM 975 O O . THR A 1 121 ? -35.991 -4.791 39.593 1.00 49.31 121 THR A O 1
ATOM 978 N N . HIS A 1 122 ? -37.695 -5.060 38.160 1.00 47.16 122 HIS A N 1
ATOM 979 C CA . HIS A 1 122 ? -38.692 -4.346 38.943 1.00 47.16 122 HIS A CA 1
ATOM 980 C C . HIS A 1 122 ? -39.279 -5.306 39.983 1.00 47.16 122 HIS A C 1
ATOM 982 O O . HIS A 1 122 ? -40.216 -6.050 39.703 1.00 47.16 122 HIS A O 1
ATOM 988 N N . THR A 1 123 ? -38.732 -5.287 41.195 1.00 51.31 123 THR A N 1
ATOM 989 C CA . THR A 1 123 ? -39.441 -5.776 42.382 1.00 51.31 123 THR A CA 1
ATOM 990 C C . THR A 1 123 ? -39.487 -4.646 43.405 1.00 51.31 123 THR A C 1
ATOM 992 O O . THR A 1 123 ? -38.490 -4.422 44.097 1.00 51.31 123 THR A O 1
ATOM 995 N N . PRO A 1 124 ? -40.597 -3.894 43.509 1.00 49.56 124 PRO A N 1
ATOM 996 C CA . PRO A 1 124 ? -40.768 -2.946 44.595 1.00 49.56 124 PRO A CA 1
ATOM 997 C C . PRO A 1 124 ? -40.942 -3.720 45.905 1.00 49.56 124 PRO A C 1
ATOM 999 O O . PRO A 1 124 ? -41.990 -4.295 46.192 1.00 49.56 124 PRO A O 1
ATOM 1002 N N . THR A 1 125 ? -39.887 -3.739 46.712 1.00 52.69 125 THR A N 1
ATOM 1003 C CA . THR A 1 125 ? -39.992 -3.960 48.153 1.00 52.69 125 THR A CA 1
ATOM 1004 C C . THR A 1 125 ? -40.603 -2.730 48.819 1.00 52.69 125 THR A C 1
ATOM 1006 O O . THR A 1 125 ? -40.178 -1.610 48.542 1.00 52.69 125 THR A O 1
ATOM 1009 N N . SER A 1 126 ? -41.479 -2.988 49.793 1.00 42.84 126 SER A N 1
ATOM 1010 C CA . SER A 1 126 ? -41.889 -2.104 50.897 1.00 42.84 126 SER A CA 1
ATOM 1011 C C . SER A 1 126 ? -43.284 -1.477 50.786 1.00 42.84 126 SER A C 1
ATOM 1013 O O . SER A 1 126 ? -43.475 -0.383 50.264 1.00 42.84 126 SER A O 1
ATOM 1015 N N . GLY A 1 127 ? -44.259 -2.168 51.385 1.00 43.84 127 GLY A N 1
ATOM 1016 C CA . GLY A 1 127 ? -45.438 -1.556 51.992 1.00 43.84 127 GLY A CA 1
ATOM 1017 C C . GLY A 1 127 ? -45.331 -1.694 53.511 1.00 43.84 127 GLY A C 1
ATOM 1018 O O . GLY A 1 127 ? -45.459 -2.794 54.044 1.00 43.84 127 GLY A O 1
ATOM 1019 N N . VAL A 1 128 ? -45.051 -0.585 54.195 1.00 51.47 128 VAL A N 1
ATOM 1020 C CA . VAL A 1 128 ? -45.054 -0.459 55.659 1.00 51.47 128 VAL A CA 1
ATOM 1021 C C . VAL A 1 128 ? -46.492 -0.290 56.176 1.00 51.47 128 VAL A C 1
ATOM 1023 O O . VAL A 1 128 ? -47.255 0.517 55.658 1.00 51.47 128 VAL A O 1
ATOM 1026 N N . VAL A 1 129 ? -46.806 -1.069 57.215 1.00 48.56 129 VAL A N 1
ATOM 1027 C CA . VAL A 1 129 ? -47.792 -0.928 58.312 1.00 48.56 129 VAL A CA 1
ATOM 1028 C C . VAL A 1 129 ? -48.705 0.317 58.336 1.00 48.56 129 VAL A C 1
ATOM 1030 O O . VAL A 1 129 ? -48.226 1.449 58.406 1.00 48.56 129 VAL A O 1
ATOM 1033 N N . LYS A 1 130 ? -50.018 0.097 58.547 1.00 43.88 130 LYS A N 1
ATOM 1034 C CA . LYS A 1 130 ? -50.851 0.977 59.394 1.00 43.88 130 LYS A CA 1
ATOM 1035 C C . LYS A 1 130 ? -51.978 0.201 60.101 1.00 43.88 130 LYS A C 1
ATOM 1037 O O . LYS A 1 130 ? -52.717 -0.541 59.466 1.00 43.88 130 LYS A O 1
ATOM 1042 N N . MET A 1 131 ? -52.056 0.389 61.419 1.00 39.59 131 MET A N 1
ATOM 1043 C CA . MET A 1 131 ? -53.099 -0.077 62.342 1.00 39.59 131 MET A CA 1
ATOM 1044 C C . MET A 1 131 ? -54.447 0.626 62.108 1.00 39.59 131 MET A C 1
ATOM 1046 O O . MET A 1 131 ? -54.448 1.830 61.839 1.00 39.59 131 MET A O 1
ATOM 1050 N N . SER A 1 132 ? -55.561 -0.086 62.316 1.00 53.50 132 SER A N 1
ATOM 1051 C CA . SER A 1 132 ? -56.803 0.357 62.992 1.00 53.50 132 SER A CA 1
ATOM 1052 C C . SER A 1 132 ? -57.682 -0.853 63.293 1.00 53.50 132 SER A C 1
ATOM 1054 O O . SER A 1 132 ? -57.775 -1.722 62.399 1.00 53.50 132 SER A O 1
#

Organism: NCBI:txid1238424

Radius of gyration: 29.56 Å; chains: 1; bounding box: 90×18×94 Å

pLDDT: mean 71.64, std 14.8, range [39.59, 89.44]

Secondary structure (DSSP, 8-state):
--HHHHHHHHHHHHHHHHHHHHHHHHHHHHHHHT-EESSHHHHHHHHHHHHHH---TTEEEEEEEEEEEEEPP--S-SPPPTT--SEEEEEEEEEEEEE-HHHHHHHHHHHT--------------------